Protein AF-A0A1H1NW85-F1 (afdb_monomer_lite)

pLDDT: mean 93.83, std 5.13, range [63.94, 97.94]

Sequence (111 aa):
MKRYAVLYLATLIVIVPLDFLFLGLVAKGFFTAEVGDMLGEIRTAPAILFYLLYVAGILIFVSSPSDATRQSALLYGALFGLFCYATFELTSLSLLKHWTRPVVLLDVSWW

Radius of gyration: 16.08 Å; chains: 1; bounding box: 44×21×39 Å

Organism: NCBI:txid255045

Foldseek 3Di:
DVVLVVQLVVCLVVVVVVVCCCCVPPCVVVCCVPVPPFWDAFDVVLVVVLSSLVSVLCCPVVVPDPDDDPVNVVVNVLVVLLNVLSNVLSVSVRTGPPSDPVVSVVNSVVD

Secondary structure (DSSP, 8-state):
-HHHHHHHHHHHHHHHHHHHHIIIIIIHHHHHHHTGGGB----HHHHHHHHHHHHHHHHHHHT--S---HHHHHHHHHHHHHHHHHHHHHHHHHHBTT--HHHHHHHHHH-

InterPro domains:
  IPR018687 Protein of unknown function DUF2177, membrane [PF09945] (4-110)

Structure (mmCIF, N/CA/C/O backbone):
data_AF-A0A1H1NW85-F1
#
_entry.id   AF-A0A1H1NW85-F1
#
loop_
_atom_site.group_PDB
_atom_site.id
_atom_site.type_symbol
_atom_site.label_atom_id
_atom_site.label_alt_id
_atom_site.label_comp_id
_atom_site.label_asym_id
_atom_site.label_entity_id
_atom_site.label_seq_id
_atom_site.pdbx_PDB_ins_code
_atom_site.Cartn_x
_atom_site.Cartn_y
_atom_site.Cartn_z
_atom_site.occupancy
_atom_site.B_iso_or_equiv
_atom_site.auth_seq_id
_atom_site.auth_comp_id
_atom_site.auth_asym_id
_atom_site.auth_atom_id
_atom_site.pdbx_PDB_model_num
ATOM 1 N N . MET A 1 1 ? 8.413 7.111 -20.502 1.00 63.94 1 MET A N 1
ATOM 2 C CA . MET A 1 1 ? 7.625 7.914 -19.534 1.00 63.94 1 MET A CA 1
ATOM 3 C C . MET A 1 1 ? 6.116 7.770 -19.733 1.00 63.94 1 MET A C 1
ATOM 5 O O . MET A 1 1 ? 5.472 7.270 -18.825 1.00 63.94 1 MET A O 1
ATOM 9 N N . LYS A 1 2 ? 5.545 8.080 -20.911 1.00 83.81 2 LYS A N 1
ATOM 10 C CA . LYS A 1 2 ? 4.088 7.939 -21.150 1.00 83.81 2 LYS A CA 1
ATOM 11 C C . LYS A 1 2 ? 3.545 6.518 -20.915 1.00 83.81 2 LYS A C 1
ATOM 13 O O . LYS A 1 2 ? 2.521 6.368 -20.266 1.00 83.81 2 LYS A O 1
ATOM 18 N N . ARG A 1 3 ? 4.268 5.479 -21.364 1.00 90.69 3 ARG A N 1
ATOM 19 C CA . ARG A 1 3 ? 3.868 4.069 -21.172 1.00 90.69 3 ARG A CA 1
ATOM 20 C C . ARG A 1 3 ? 3.691 3.691 -19.697 1.00 90.69 3 ARG A C 1
ATOM 22 O O . ARG A 1 3 ? 2.658 3.142 -19.351 1.00 90.69 3 ARG A O 1
ATOM 29 N N . TYR A 1 4 ? 4.660 4.011 -18.838 1.00 90.25 4 TYR A N 1
ATOM 30 C CA . TYR A 1 4 ? 4.583 3.671 -17.412 1.00 90.25 4 TYR A CA 1
ATOM 31 C C . TYR A 1 4 ? 3.469 4.428 -16.688 1.00 90.25 4 TYR A C 1
ATOM 33 O O . TYR A 1 4 ? 2.771 3.825 -15.885 1.00 90.25 4 TYR A O 1
ATOM 41 N N . ALA A 1 5 ? 3.236 5.701 -17.025 1.00 93.50 5 ALA A N 1
ATOM 42 C CA . ALA A 1 5 ? 2.109 6.452 -16.473 1.00 93.50 5 ALA A CA 1
ATOM 43 C C . ALA A 1 5 ? 0.756 5.836 -16.875 1.00 93.50 5 ALA A C 1
ATOM 45 O O . ALA A 1 5 ? -0.123 5.678 -16.033 1.00 93.50 5 ALA A O 1
ATOM 46 N N . VAL A 1 6 ? 0.608 5.427 -18.141 1.00 95.44 6 VAL A N 1
ATOM 47 C CA . VAL A 1 6 ? -0.602 4.741 -18.623 1.00 95.44 6 VAL A CA 1
ATOM 48 C C . VAL A 1 6 ? -0.792 3.400 -17.917 1.00 95.44 6 VAL A C 1
ATOM 50 O O . VAL A 1 6 ? -1.890 3.126 -17.448 1.00 95.44 6 VAL A O 1
ATOM 53 N N . LEU A 1 7 ? 0.264 2.588 -17.795 1.00 95.38 7 LEU A N 1
ATOM 54 C CA . LEU A 1 7 ? 0.196 1.306 -17.088 1.00 95.38 7 LEU A CA 1
ATOM 55 C C . LEU A 1 7 ? -0.159 1.489 -15.610 1.00 95.38 7 LEU A C 1
ATOM 57 O O . LEU A 1 7 ? -0.979 0.740 -15.090 1.00 95.38 7 LEU A O 1
ATOM 61 N N . TYR A 1 8 ? 0.415 2.495 -14.952 1.00 96.50 8 TYR A N 1
ATOM 62 C CA . TYR A 1 8 ? 0.141 2.794 -13.550 1.00 96.50 8 TYR A CA 1
ATOM 63 C C . TYR A 1 8 ? -1.331 3.165 -13.351 1.00 96.50 8 TYR A C 1
ATOM 65 O O . TYR A 1 8 ? -2.017 2.555 -12.536 1.00 96.50 8 TYR A O 1
ATOM 73 N N . LEU A 1 9 ? -1.844 4.111 -14.146 1.00 96.88 9 LEU A N 1
ATOM 74 C CA . LEU A 1 9 ? -3.242 4.538 -14.065 1.00 96.88 9 LEU A CA 1
ATOM 75 C C . LEU A 1 9 ? -4.211 3.409 -14.427 1.00 96.88 9 LEU A C 1
ATOM 77 O O . LEU A 1 9 ? -5.200 3.222 -13.728 1.00 96.88 9 LEU A O 1
ATOM 81 N N . ALA A 1 10 ? -3.919 2.632 -15.472 1.00 96.62 10 ALA A N 1
ATOM 82 C CA . ALA A 1 10 ? -4.740 1.485 -15.851 1.00 96.62 10 ALA A CA 1
ATOM 83 C C . ALA A 1 10 ? -4.793 0.438 -14.729 1.00 96.62 10 ALA A C 1
ATOM 85 O O . ALA A 1 10 ? -5.871 -0.032 -14.379 1.00 96.62 10 ALA A O 1
ATOM 86 N N . THR A 1 11 ? -3.646 0.122 -14.120 1.00 96.62 11 THR A N 1
ATOM 87 C CA . THR A 1 11 ? -3.571 -0.827 -13.000 1.00 96.62 11 THR A CA 1
ATOM 88 C C . THR A 1 11 ? -4.344 -0.307 -11.791 1.00 96.62 11 THR A C 1
ATOM 90 O O . THR A 1 11 ? -5.117 -1.054 -11.202 1.00 96.62 11 THR A O 1
ATOM 93 N N . LEU A 1 12 ? -4.207 0.979 -11.455 1.00 96.75 12 LEU A N 1
ATOM 94 C CA . LEU A 1 12 ? -4.930 1.608 -10.349 1.00 96.75 12 LEU A CA 1
ATOM 95 C C . LEU A 1 12 ? -6.452 1.574 -10.564 1.00 96.75 12 LEU A C 1
ATOM 97 O O . LEU A 1 12 ? -7.190 1.200 -9.657 1.00 96.75 12 LEU A O 1
ATOM 101 N N . ILE A 1 13 ? -6.917 1.913 -11.771 1.00 97.06 13 ILE A N 1
ATOM 102 C CA . ILE A 1 13 ? -8.342 1.906 -12.144 1.00 97.06 13 ILE A CA 1
ATOM 103 C C . ILE A 1 13 ? -8.938 0.496 -12.101 1.00 97.06 13 ILE A C 1
ATOM 105 O O . ILE A 1 13 ? -10.134 0.360 -11.876 1.00 97.06 13 ILE A O 1
ATOM 109 N N . VAL A 1 14 ? -8.136 -0.547 -12.310 1.00 96.81 14 VAL A N 1
ATOM 110 C CA . VAL A 1 14 ? -8.603 -1.936 -12.225 1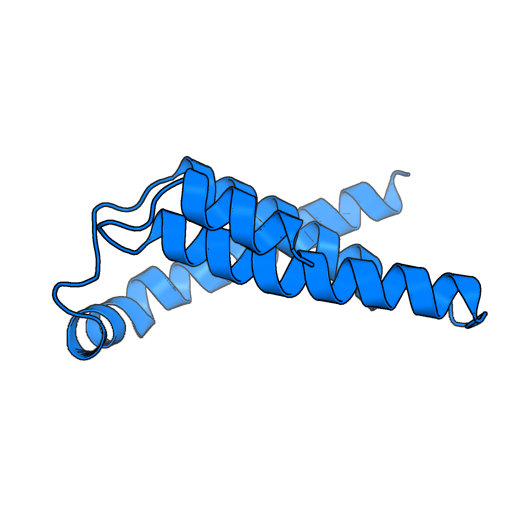.00 96.81 14 VAL A CA 1
ATOM 111 C C . VAL A 1 14 ? -8.566 -2.445 -10.785 1.00 96.81 14 VAL A C 1
ATOM 113 O O . VAL A 1 14 ? -9.567 -2.964 -10.299 1.00 96.81 14 VAL A O 1
ATOM 116 N N . ILE A 1 15 ? -7.438 -2.283 -10.087 1.00 95.62 15 ILE A N 1
ATOM 117 C CA . ILE A 1 15 ? -7.246 -2.833 -8.739 1.00 95.62 15 ILE A CA 1
ATOM 118 C C . ILE A 1 15 ? -8.177 -2.180 -7.726 1.00 95.62 15 ILE A C 1
ATOM 120 O O . ILE A 1 15 ? -8.812 -2.894 -6.957 1.00 95.62 15 ILE A O 1
ATOM 124 N N . VAL A 1 16 ? -8.287 -0.849 -7.725 1.00 95.56 16 VAL A N 1
ATOM 125 C CA . VAL A 1 16 ? -9.039 -0.144 -6.681 1.00 95.56 16 VAL A CA 1
ATOM 126 C C . VAL A 1 16 ? -10.512 -0.584 -6.669 1.00 95.56 16 VAL A C 1
ATOM 128 O O . VAL A 1 16 ? -10.963 -1.058 -5.632 1.00 95.56 16 VAL A O 1
ATOM 131 N N . PRO A 1 17 ? -11.282 -0.535 -7.774 1.00 96.50 17 PRO A N 1
ATOM 132 C CA . PRO A 1 17 ? -12.678 -0.971 -7.750 1.00 96.50 17 PRO A CA 1
ATOM 133 C C . PRO A 1 17 ? -12.859 -2.453 -7.419 1.00 96.50 17 PRO A C 1
ATOM 135 O O . PRO A 1 17 ? -13.817 -2.795 -6.729 1.00 96.50 17 PRO A O 1
ATOM 138 N N . LEU A 1 18 ? -11.958 -3.324 -7.888 1.00 96.44 18 LEU A N 1
ATOM 139 C CA . LEU A 1 18 ? -12.010 -4.753 -7.567 1.00 96.44 18 LEU A CA 1
ATOM 140 C C . LEU A 1 18 ? -11.843 -4.993 -6.066 1.00 96.44 18 LEU A C 1
ATOM 142 O O . LEU A 1 18 ? -12.618 -5.746 -5.478 1.00 96.44 18 LEU A O 1
ATOM 146 N N . ASP A 1 19 ? -10.878 -4.324 -5.443 1.00 94.62 19 ASP A N 1
ATOM 147 C CA . ASP A 1 19 ? -10.610 -4.486 -4.018 1.00 94.62 19 ASP A CA 1
ATOM 148 C C . ASP A 1 19 ? -11.714 -3.846 -3.165 1.00 94.62 19 ASP A C 1
ATOM 150 O O . ASP A 1 19 ? -12.190 -4.441 -2.203 1.00 94.62 19 ASP A O 1
ATOM 154 N N . PHE A 1 20 ? -12.244 -2.689 -3.579 1.00 93.25 20 PHE A N 1
ATOM 155 C CA . PHE A 1 20 ? -13.424 -2.087 -2.951 1.00 93.25 20 PHE A CA 1
ATOM 15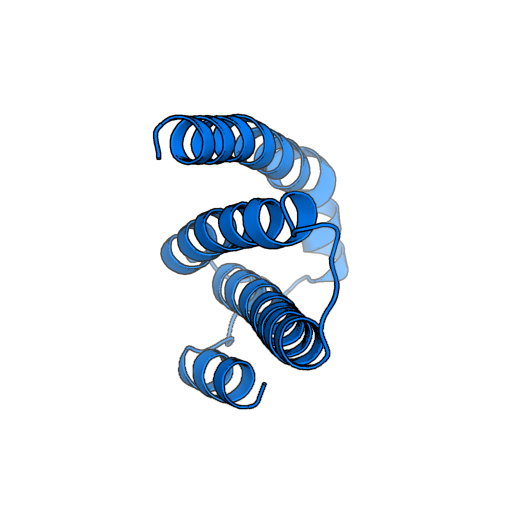6 C C . PHE A 1 20 ? -14.661 -2.991 -3.032 1.00 93.25 20 PHE A C 1
ATOM 158 O O . PHE A 1 20 ? -15.409 -3.087 -2.057 1.00 93.25 20 PHE A O 1
ATOM 165 N N . LEU A 1 21 ? -14.887 -3.661 -4.166 1.00 95.94 21 LEU A N 1
ATOM 166 C CA . LEU A 1 21 ? -15.971 -4.632 -4.319 1.00 95.94 21 LEU A CA 1
ATOM 167 C C . LEU A 1 21 ? -15.770 -5.811 -3.359 1.00 95.94 21 LEU A C 1
ATOM 169 O O . LEU A 1 21 ? -16.695 -6.189 -2.640 1.00 95.94 21 LEU A O 1
ATOM 173 N N . PHE A 1 22 ? -14.560 -6.371 -3.322 1.00 95.50 22 PHE A N 1
ATOM 174 C CA . PHE A 1 22 ? -14.233 -7.490 -2.451 1.00 95.50 22 PHE A CA 1
ATOM 175 C C . PHE A 1 22 ? -14.367 -7.105 -0.975 1.00 95.50 22 PHE A C 1
ATOM 177 O O . PHE A 1 22 ? -15.202 -7.673 -0.277 1.00 95.50 22 PHE A O 1
ATOM 184 N N . LEU A 1 23 ? -13.627 -6.104 -0.500 1.00 91.75 23 LEU A N 1
ATOM 185 C CA . LEU A 1 23 ? -13.622 -5.679 0.901 1.00 91.75 23 LEU A CA 1
ATOM 186 C C . LEU A 1 23 ? -14.978 -5.126 1.352 1.00 91.75 23 LEU A C 1
ATOM 188 O O . LEU A 1 23 ? -15.401 -5.382 2.477 1.00 91.75 23 LEU A O 1
ATOM 192 N N . GLY A 1 24 ? -15.674 -4.386 0.487 1.00 89.50 24 GLY A N 1
ATOM 193 C CA . GLY A 1 24 ? -16.934 -3.725 0.820 1.00 89.50 24 GLY A CA 1
ATOM 194 C C . GLY A 1 24 ? -18.153 -4.647 0.820 1.00 89.50 24 GLY A C 1
ATOM 195 O O . GLY A 1 24 ? -19.048 -4.451 1.646 1.00 89.50 24 GLY A O 1
ATOM 196 N N . LEU A 1 25 ? -18.200 -5.637 -0.080 1.00 91.44 25 LEU A N 1
ATOM 197 C CA . LEU A 1 25 ? -19.375 -6.499 -0.270 1.00 91.44 25 LEU A CA 1
ATOM 198 C C . LEU A 1 25 ? -19.137 -7.946 0.158 1.00 91.44 25 LEU A C 1
ATOM 200 O O . LEU A 1 25 ? -20.009 -8.539 0.786 1.00 91.44 25 LEU A O 1
ATOM 204 N N . VAL A 1 26 ? -17.982 -8.518 -0.183 1.00 93.00 26 VAL A N 1
ATOM 205 C CA . VAL A 1 26 ? -17.708 -9.951 0.003 1.00 93.00 26 VAL A CA 1
ATOM 206 C C . VAL A 1 26 ? -17.066 -10.213 1.363 1.00 93.00 26 VAL A C 1
ATOM 208 O O . VAL A 1 26 ? -17.538 -11.040 2.137 1.00 93.00 26 VAL A O 1
ATOM 211 N N . ALA A 1 27 ? -15.995 -9.488 1.668 1.00 92.56 27 ALA A N 1
ATOM 212 C CA . ALA A 1 27 ? -15.148 -9.726 2.826 1.00 92.56 27 ALA A CA 1
ATOM 213 C C . ALA A 1 27 ? -15.653 -9.023 4.091 1.00 92.56 27 ALA A C 1
ATOM 215 O O . ALA A 1 27 ? -15.363 -9.490 5.187 1.00 92.56 27 ALA A O 1
ATOM 216 N N . LYS A 1 28 ? -16.434 -7.939 3.977 1.00 90.75 28 LYS A N 1
ATOM 217 C CA . LYS A 1 28 ? -16.829 -7.097 5.118 1.00 90.75 28 LYS A CA 1
ATOM 218 C C . LYS A 1 28 ? -17.335 -7.895 6.324 1.00 90.75 28 LYS A C 1
ATOM 220 O O . LYS A 1 28 ? -16.801 -7.745 7.417 1.00 90.75 28 LYS A O 1
ATOM 225 N N . GLY A 1 29 ? -18.336 -8.755 6.122 1.00 93.19 29 GLY A N 1
ATOM 226 C CA . GLY A 1 29 ? -18.921 -9.555 7.204 1.00 93.19 29 GLY A CA 1
ATOM 227 C C . GLY A 1 29 ? -17.937 -10.566 7.795 1.00 93.19 29 GLY A C 1
ATOM 228 O O . GLY A 1 29 ? -17.881 -10.725 9.010 1.00 93.19 29 GLY A O 1
ATOM 229 N N . PHE A 1 30 ? -17.120 -11.189 6.944 1.00 94.94 30 PHE A N 1
ATOM 230 C CA . PHE A 1 30 ? -16.090 -12.139 7.360 1.00 94.94 30 PHE A CA 1
ATOM 231 C C . PHE A 1 30 ? -15.002 -11.466 8.208 1.00 94.94 30 PHE A C 1
ATOM 233 O O . PHE A 1 30 ? -14.692 -11.932 9.298 1.00 94.94 30 PHE A O 1
ATOM 240 N N . PHE A 1 31 ? -14.476 -10.322 7.766 1.00 93.06 31 PHE A N 1
ATOM 241 C CA . PHE A 1 31 ? -13.470 -9.570 8.519 1.00 93.06 31 PHE A CA 1
ATOM 242 C C . PHE A 1 31 ? -14.022 -9.076 9.856 1.00 93.06 31 PHE A C 1
ATOM 244 O O . PHE A 1 31 ? -13.328 -9.151 10.864 1.00 93.06 31 PHE A O 1
ATOM 251 N N . THR A 1 32 ? -15.274 -8.612 9.900 1.00 92.69 32 THR A N 1
ATOM 252 C CA . THR A 1 32 ? -15.909 -8.244 11.172 1.00 92.69 32 THR A CA 1
ATOM 253 C C . THR A 1 32 ? -16.084 -9.447 12.103 1.00 92.69 32 THR A C 1
ATOM 255 O O . THR A 1 32 ? -15.944 -9.274 13.307 1.00 92.69 32 THR A O 1
ATOM 258 N N . ALA A 1 33 ? -16.345 -10.650 11.587 1.00 96.00 33 ALA A N 1
ATOM 259 C CA . ALA A 1 33 ? -16.480 -11.852 12.411 1.00 96.00 33 ALA A CA 1
ATOM 260 C C . ALA A 1 33 ? -15.136 -12.350 12.975 1.00 96.00 33 ALA A C 1
ATOM 262 O O . ALA A 1 33 ? -15.060 -12.673 14.156 1.00 96.00 33 ALA A O 1
ATOM 263 N N . GLU A 1 34 ? -14.083 -12.378 12.154 1.00 96.12 34 GLU A N 1
ATOM 264 C CA . GLU A 1 34 ? -12.789 -12.974 12.526 1.00 96.12 34 GLU A CA 1
ATOM 265 C C . GLU A 1 34 ? -11.830 -11.983 13.200 1.00 96.12 34 GLU A C 1
ATOM 267 O O . GLU A 1 34 ? -11.113 -12.337 14.133 1.00 96.12 34 GLU A O 1
ATOM 272 N N . VAL A 1 35 ? -11.800 -10.727 12.741 1.00 93.62 35 VAL A N 1
ATOM 273 C CA . VAL A 1 35 ? -10.928 -9.679 13.308 1.00 93.62 35 VAL A CA 1
ATOM 274 C C . VAL A 1 35 ? -11.628 -8.958 14.463 1.00 93.62 35 VAL A C 1
ATOM 276 O O . VAL A 1 35 ? -10.974 -8.498 15.403 1.00 93.62 35 VAL A O 1
ATOM 279 N N . GLY A 1 36 ? -12.962 -8.879 14.406 1.00 93.31 36 GLY A N 1
ATOM 280 C CA . GLY A 1 36 ? -13.806 -8.393 15.491 1.00 93.31 36 GLY A CA 1
ATOM 281 C C . GLY A 1 36 ? -13.375 -7.029 16.006 1.00 93.31 36 GLY A C 1
ATOM 282 O O . GLY A 1 36 ? -13.195 -6.071 15.250 1.00 93.31 36 GLY A O 1
ATOM 283 N N . ASP A 1 37 ? -13.165 -6.970 17.315 1.00 93.50 37 ASP A N 1
ATOM 284 C CA . ASP A 1 37 ? -12.860 -5.739 18.026 1.00 93.50 37 ASP A CA 1
ATOM 285 C C . ASP A 1 37 ? -11.540 -5.096 17.603 1.00 93.50 37 ASP A C 1
ATOM 287 O O . ASP A 1 37 ? -11.347 -3.921 17.896 1.00 93.50 37 ASP A O 1
ATOM 291 N N . MET A 1 38 ? -10.614 -5.804 16.950 1.00 95.00 38 MET A N 1
ATOM 292 C CA . MET A 1 38 ? -9.362 -5.196 16.487 1.00 95.00 38 MET A CA 1
ATOM 293 C C . MET A 1 38 ? -9.569 -4.225 15.319 1.00 95.00 38 MET A C 1
ATOM 295 O O . MET A 1 38 ? -8.708 -3.374 15.092 1.00 95.00 38 MET A O 1
ATOM 299 N N . LEU A 1 39 ? -10.689 -4.308 14.597 1.00 94.81 39 LEU A N 1
ATOM 300 C CA . LEU A 1 39 ? -11.026 -3.325 13.571 1.00 94.81 39 LEU A CA 1
ATOM 301 C C . LEU A 1 39 ? -11.358 -1.973 14.213 1.00 94.81 39 LEU A C 1
ATOM 303 O O . LEU A 1 39 ? -12.057 -1.883 15.221 1.00 94.81 39 LEU A O 1
ATOM 307 N N . GLY A 1 40 ? -10.829 -0.907 13.622 1.00 93.00 40 GLY A N 1
ATOM 308 C CA . GLY A 1 40 ? -11.078 0.473 14.020 1.00 93.00 40 GLY A CA 1
ATOM 309 C C . GLY A 1 40 ? -11.772 1.280 12.928 1.00 93.00 40 GLY A C 1
ATOM 310 O O . GLY A 1 40 ? -12.209 0.760 11.902 1.00 93.00 40 GLY A O 1
ATOM 311 N N . GLU A 1 41 ? -11.849 2.592 13.145 1.00 92.62 41 GLU A N 1
ATOM 312 C CA . GLU A 1 41 ? -12.244 3.521 12.089 1.00 92.62 41 GLU A CA 1
ATOM 313 C C . GLU A 1 41 ? -11.218 3.504 10.954 1.00 92.62 41 GLU A C 1
ATOM 315 O O . GLU A 1 41 ? -10.014 3.665 11.186 1.00 92.62 41 GLU A O 1
ATOM 320 N N . ILE A 1 42 ? -11.709 3.348 9.721 1.00 93.94 42 ILE A N 1
ATOM 321 C CA . ILE A 1 42 ? -10.852 3.267 8.541 1.00 93.94 42 ILE A CA 1
ATOM 322 C C . ILE A 1 42 ? -10.126 4.595 8.350 1.00 93.94 42 ILE A C 1
ATOM 324 O O . ILE A 1 42 ? -10.722 5.622 8.012 1.00 93.94 42 ILE A O 1
ATOM 328 N N . ARG A 1 43 ? -8.802 4.565 8.493 1.00 96.00 43 ARG A N 1
ATOM 329 C CA . ARG A 1 43 ? -7.962 5.722 8.186 1.00 96.00 43 ARG A CA 1
ATOM 330 C C . ARG A 1 43 ? -7.722 5.764 6.682 1.00 96.00 43 ARG A C 1
ATOM 332 O O . ARG A 1 43 ? -7.038 4.903 6.126 1.00 96.00 43 ARG A O 1
ATOM 339 N N . THR A 1 44 ? -8.254 6.795 6.030 1.00 95.50 44 THR A N 1
ATOM 340 C CA . THR A 1 44 ? -8.227 6.940 4.565 1.00 95.50 44 THR A CA 1
ATOM 341 C C . THR A 1 44 ? -6.834 7.231 4.015 1.00 95.50 44 THR A C 1
ATOM 343 O O . THR A 1 44 ? -6.467 6.698 2.974 1.00 95.50 44 THR A O 1
ATOM 346 N N . ALA A 1 45 ? -6.025 8.032 4.715 1.00 96.38 45 ALA A N 1
ATOM 347 C CA . ALA A 1 45 ? -4.686 8.381 4.240 1.00 96.38 45 ALA A CA 1
ATOM 348 C C . ALA A 1 45 ? -3.753 7.153 4.091 1.00 96.38 45 ALA A C 1
ATOM 350 O O . ALA A 1 45 ? -3.169 7.004 3.017 1.00 96.38 45 ALA A O 1
ATOM 351 N N . PRO A 1 46 ? -3.642 6.236 5.078 1.00 96.88 46 PRO A N 1
ATOM 352 C CA . PRO A 1 46 ? -2.901 4.983 4.902 1.00 96.88 46 PRO A CA 1
ATOM 353 C C . PRO A 1 46 ? -3.446 4.093 3.778 1.00 96.88 46 PRO A C 1
ATOM 355 O O . PRO A 1 46 ? -2.651 3.555 3.016 1.00 96.88 46 PRO A O 1
ATOM 358 N N . ALA A 1 47 ? -4.773 3.996 3.613 1.00 96.56 47 ALA A N 1
ATOM 359 C CA . ALA A 1 47 ? -5.371 3.233 2.512 1.00 96.56 47 ALA A CA 1
ATOM 360 C C . ALA A 1 47 ? -4.980 3.796 1.136 1.00 96.56 47 ALA A C 1
ATOM 362 O O . ALA A 1 47 ? -4.593 3.048 0.243 1.00 96.56 47 ALA A O 1
ATOM 363 N N . ILE A 1 48 ? -5.034 5.121 0.961 1.00 96.94 48 ILE A N 1
ATOM 364 C CA . ILE A 1 48 ? -4.619 5.768 -0.292 1.00 96.94 48 ILE A CA 1
ATOM 365 C C . ILE A 1 48 ? -3.139 5.483 -0.566 1.00 96.94 48 ILE A C 1
ATOM 367 O O . ILE A 1 48 ? -2.787 5.088 -1.676 1.00 96.94 48 ILE A O 1
ATOM 371 N N . LEU A 1 49 ? -2.277 5.639 0.443 1.00 97.56 49 LEU A N 1
ATOM 372 C CA . LEU A 1 49 ? -0.851 5.337 0.312 1.00 97.56 49 LEU A CA 1
ATOM 373 C C . LEU A 1 49 ? -0.605 3.869 -0.041 1.00 97.56 49 LEU A C 1
ATOM 375 O O . LEU A 1 49 ? 0.237 3.604 -0.895 1.00 97.56 49 LEU A O 1
ATOM 379 N N . PHE A 1 50 ? -1.357 2.940 0.555 1.00 97.69 50 PHE A N 1
ATOM 380 C CA . PHE A 1 50 ? -1.292 1.519 0.228 1.00 97.69 50 PHE A CA 1
ATOM 381 C C . PHE A 1 50 ? -1.543 1.290 -1.260 1.00 97.69 50 PHE A C 1
ATOM 383 O O . PHE A 1 50 ? -0.685 0.714 -1.917 1.00 97.69 50 PHE A O 1
ATOM 390 N N . TYR A 1 51 ? -2.649 1.785 -1.824 1.00 97.06 51 TYR A N 1
ATOM 391 C CA . TYR A 1 51 ? -2.953 1.551 -3.240 1.00 97.06 51 TYR A CA 1
ATOM 392 C C . TYR A 1 51 ? -1.911 2.175 -4.168 1.00 97.06 51 TYR A C 1
ATOM 394 O O . TYR A 1 51 ? -1.482 1.541 -5.135 1.00 97.06 51 TYR A O 1
ATOM 402 N N . LEU A 1 52 ? -1.470 3.401 -3.867 1.00 97.50 52 LEU A N 1
ATOM 403 C CA . LEU A 1 52 ? -0.458 4.078 -4.675 1.00 97.50 52 LEU A CA 1
ATOM 404 C C . LEU A 1 52 ? 0.876 3.320 -4.665 1.00 97.50 52 LEU A C 1
ATOM 406 O O . LEU A 1 52 ? 1.508 3.163 -5.715 1.00 97.50 52 LEU A O 1
ATOM 410 N N . LEU A 1 53 ? 1.288 2.841 -3.490 1.00 97.44 53 LEU A N 1
ATOM 411 C CA . LEU A 1 53 ? 2.504 2.060 -3.317 1.00 97.44 53 LEU A CA 1
ATOM 412 C C . LEU A 1 53 ? 2.342 0.682 -3.963 1.00 97.44 53 LEU A C 1
ATOM 414 O O . LEU A 1 53 ? 3.135 0.329 -4.822 1.00 97.44 53 LEU A O 1
ATOM 418 N N . TYR A 1 54 ? 1.279 -0.059 -3.671 1.00 97.06 54 TYR A N 1
ATOM 419 C CA . TYR A 1 54 ? 1.036 -1.397 -4.211 1.00 97.06 54 TYR A CA 1
ATOM 420 C C . TYR A 1 54 ? 1.107 -1.436 -5.744 1.00 97.06 54 TYR A C 1
ATOM 422 O O . TYR A 1 54 ? 1.825 -2.261 -6.311 1.00 97.06 54 TYR A O 1
ATOM 430 N N . VAL A 1 55 ? 0.467 -0.480 -6.431 1.00 97.00 55 VAL A N 1
ATOM 431 C CA . VAL A 1 55 ? 0.539 -0.378 -7.898 1.00 97.00 55 VAL A CA 1
ATOM 432 C C . VAL A 1 55 ? 1.956 -0.056 -8.384 1.00 97.00 55 VAL A C 1
ATOM 434 O O . VAL A 1 55 ? 2.400 -0.622 -9.385 1.00 97.00 55 VAL A O 1
ATOM 437 N N . ALA A 1 56 ? 2.702 0.803 -7.683 1.00 96.62 56 ALA A N 1
ATOM 438 C CA . ALA A 1 56 ? 4.104 1.056 -8.019 1.00 96.62 56 ALA A CA 1
ATOM 439 C C . ALA A 1 56 ? 4.939 -0.230 -7.917 1.00 96.62 56 ALA A C 1
ATOM 441 O O . ALA A 1 56 ? 5.736 -0.512 -8.811 1.00 96.62 56 ALA A O 1
ATOM 442 N N . GLY A 1 57 ? 4.700 -1.036 -6.880 1.00 96.31 57 GLY A N 1
ATOM 443 C CA . GLY A 1 57 ? 5.350 -2.328 -6.672 1.00 96.31 57 GLY A CA 1
ATOM 444 C C . GLY A 1 57 ? 5.063 -3.291 -7.814 1.00 96.31 57 GLY A C 1
ATOM 445 O O . GLY A 1 57 ? 5.998 -3.815 -8.417 1.00 96.31 57 GLY A O 1
ATOM 446 N N . ILE A 1 58 ? 3.789 -3.449 -8.190 1.00 95.75 58 ILE A N 1
ATOM 447 C CA . ILE A 1 58 ? 3.391 -4.268 -9.344 1.00 95.75 58 ILE A CA 1
ATOM 448 C C . ILE A 1 58 ? 4.187 -3.861 -10.583 1.00 95.75 58 ILE A C 1
ATOM 450 O O . ILE A 1 58 ? 4.789 -4.712 -11.232 1.00 95.75 58 ILE A O 1
ATOM 454 N N . LEU A 1 59 ? 4.237 -2.568 -10.907 1.00 94.75 59 LEU A N 1
ATOM 455 C CA . LEU A 1 59 ? 4.950 -2.106 -12.094 1.00 94.75 59 LEU A CA 1
ATOM 456 C C . LEU A 1 59 ? 6.452 -2.400 -12.025 1.00 94.75 59 LEU A C 1
ATOM 458 O O . LEU A 1 59 ? 7.008 -2.839 -13.031 1.00 94.75 59 LEU A O 1
ATOM 462 N N . ILE A 1 60 ? 7.087 -2.179 -10.871 1.00 93.88 60 ILE A N 1
ATOM 463 C CA . ILE A 1 60 ? 8.519 -2.432 -10.653 1.00 93.88 60 ILE A CA 1
ATOM 464 C C . ILE A 1 60 ? 8.843 -3.916 -10.844 1.00 93.88 60 ILE A C 1
ATOM 466 O O . ILE A 1 60 ? 9.758 -4.245 -11.595 1.00 93.88 60 ILE A O 1
ATOM 470 N N . PHE A 1 61 ? 8.093 -4.814 -10.202 1.00 93.31 61 PHE A N 1
ATOM 471 C CA . PHE A 1 61 ? 8.410 -6.243 -10.216 1.00 93.31 61 PHE A CA 1
ATOM 472 C C . PHE A 1 61 ? 7.966 -6.940 -11.505 1.00 93.31 61 PHE A C 1
ATOM 474 O O . PHE A 1 61 ? 8.702 -7.774 -12.025 1.00 93.31 61 PHE A O 1
ATOM 481 N N . VAL A 1 62 ? 6.809 -6.578 -12.068 1.00 92.38 62 VAL A N 1
ATOM 482 C CA . VAL A 1 62 ? 6.305 -7.179 -13.317 1.00 92.38 62 VAL A CA 1
ATOM 483 C C . VAL A 1 62 ? 7.063 -6.665 -14.540 1.00 92.38 62 VAL A C 1
ATOM 485 O O . VAL A 1 62 ? 7.248 -7.407 -15.500 1.00 92.38 62 VAL A O 1
ATOM 488 N N . SER A 1 63 ? 7.525 -5.410 -14.521 1.00 88.19 63 SER A N 1
ATOM 489 C CA . SER A 1 63 ? 8.294 -4.823 -15.633 1.00 88.19 63 SER A CA 1
ATOM 490 C C . SER A 1 63 ? 9.811 -4.944 -15.444 1.00 88.19 63 SER A C 1
ATOM 492 O O . SER A 1 63 ? 10.558 -4.232 -16.119 1.00 88.19 63 SER A O 1
ATOM 494 N N . SER A 1 64 ? 10.268 -5.795 -14.518 1.00 81.69 64 SER A N 1
ATOM 495 C CA . SER A 1 64 ? 11.691 -5.964 -14.224 1.00 81.69 64 SER A CA 1
ATOM 496 C C . SER A 1 64 ? 12.460 -6.458 -15.466 1.00 81.69 64 SER A C 1
ATOM 498 O O . SER A 1 64 ? 11.941 -7.301 -16.207 1.00 81.69 64 SER A O 1
ATOM 500 N N . PRO A 1 65 ? 13.678 -5.946 -15.735 1.00 77.56 65 PRO A N 1
ATOM 501 C CA . PRO A 1 65 ? 14.515 -6.420 -16.835 1.00 77.56 65 PRO A CA 1
ATOM 502 C C . PRO A 1 65 ? 14.813 -7.922 -16.726 1.00 77.56 65 PRO A C 1
ATOM 504 O O . PRO A 1 65 ? 15.009 -8.441 -15.629 1.00 77.56 65 PRO A O 1
ATOM 507 N N . SER A 1 66 ? 14.918 -8.609 -17.867 1.00 77.38 66 SER A N 1
ATOM 508 C CA . SER A 1 66 ? 15.244 -10.043 -17.919 1.00 77.38 66 SER A CA 1
ATOM 509 C C . SER A 1 66 ? 16.665 -10.370 -17.448 1.00 77.38 66 SER A C 1
ATOM 511 O O . SER A 1 66 ? 16.926 -11.486 -17.003 1.00 77.38 66 SER A O 1
ATOM 513 N N . ASP A 1 67 ? 17.580 -9.404 -17.535 1.00 84.00 67 ASP A N 1
ATOM 514 C CA . ASP A 1 67 ? 19.003 -9.627 -17.294 1.00 84.00 67 ASP A CA 1
ATOM 515 C C . ASP A 1 67 ? 19.355 -9.351 -15.829 1.00 84.00 67 ASP A C 1
ATOM 517 O O . ASP A 1 67 ? 19.659 -8.226 -15.422 1.00 84.00 67 ASP A O 1
ATOM 521 N N . ALA A 1 68 ? 19.311 -10.408 -15.018 1.00 86.31 68 ALA A N 1
ATOM 522 C CA . ALA A 1 68 ? 19.644 -10.334 -13.603 1.00 86.31 68 ALA A CA 1
ATOM 523 C C . ALA A 1 68 ? 21.166 -10.254 -13.379 1.00 86.31 68 ALA A C 1
ATOM 525 O O . ALA A 1 68 ? 21.921 -11.189 -13.644 1.00 86.31 68 ALA A O 1
ATOM 526 N N . THR A 1 69 ? 21.620 -9.144 -12.803 1.00 93.19 69 THR A N 1
ATOM 527 C CA . THR A 1 69 ? 22.956 -8.981 -12.207 1.00 93.19 69 THR A CA 1
ATOM 528 C C . THR A 1 69 ? 22.890 -9.124 -10.683 1.00 93.19 69 THR A C 1
ATOM 530 O O . THR A 1 69 ? 21.837 -8.893 -10.085 1.00 93.19 69 THR A O 1
ATOM 533 N N . ARG A 1 70 ? 24.019 -9.414 -10.012 1.00 91.81 70 ARG A N 1
ATOM 534 C CA . ARG A 1 70 ? 24.078 -9.458 -8.531 1.00 91.81 70 ARG A CA 1
ATOM 535 C C . ARG A 1 70 ? 23.574 -8.162 -7.886 1.00 91.81 70 ARG A C 1
ATOM 537 O O . ARG A 1 70 ? 22.855 -8.216 -6.896 1.00 91.81 70 ARG A O 1
ATOM 544 N N . GLN A 1 71 ? 23.914 -7.011 -8.468 1.00 92.00 71 GLN A N 1
ATOM 545 C CA . GLN A 1 71 ? 23.465 -5.710 -7.971 1.00 92.00 71 GLN A CA 1
ATOM 546 C C . GLN A 1 71 ? 21.956 -5.523 -8.152 1.00 92.00 71 GLN A C 1
ATOM 548 O O . GLN A 1 71 ? 21.285 -5.090 -7.219 1.00 92.00 71 GLN A O 1
ATOM 553 N N . SER A 1 72 ? 21.407 -5.886 -9.317 1.00 92.12 72 SER A N 1
ATOM 554 C CA . SER A 1 72 ? 19.957 -5.829 -9.523 1.00 92.12 72 SER A CA 1
ATOM 555 C C . SER A 1 72 ? 19.217 -6.781 -8.582 1.00 92.12 72 SER A C 1
ATOM 557 O O . SER A 1 72 ? 18.228 -6.378 -7.989 1.00 92.12 72 SER A O 1
ATOM 559 N N . ALA A 1 73 ? 19.731 -7.992 -8.352 1.00 91.38 73 ALA A N 1
ATOM 560 C CA . ALA A 1 73 ? 19.122 -8.947 -7.432 1.00 91.38 73 ALA A CA 1
ATOM 561 C C . ALA A 1 73 ? 19.083 -8.414 -5.990 1.00 91.38 73 ALA A C 1
ATOM 563 O O . ALA A 1 73 ? 18.050 -8.518 -5.337 1.00 91.38 73 ALA A O 1
ATOM 564 N N . LEU A 1 74 ? 20.167 -7.783 -5.519 1.00 94.56 74 LEU A N 1
ATOM 565 C CA . LEU A 1 74 ? 20.197 -7.121 -4.209 1.00 94.56 74 LEU A CA 1
ATOM 566 C C . LEU A 1 74 ? 19.179 -5.976 -4.124 1.00 94.56 74 LEU A C 1
ATOM 568 O O . LEU A 1 74 ? 18.445 -5.887 -3.144 1.00 94.56 74 LEU A O 1
ATOM 572 N N . LEU A 1 75 ? 19.094 -5.130 -5.157 1.00 94.12 75 LEU A N 1
ATOM 573 C CA . LEU A 1 75 ? 18.151 -4.011 -5.188 1.00 94.12 75 LEU A CA 1
ATOM 574 C C . LEU A 1 75 ? 16.692 -4.483 -5.209 1.00 94.12 75 LEU A C 1
ATOM 576 O O . LEU A 1 75 ? 15.890 -4.014 -4.409 1.00 94.12 75 LEU A O 1
ATOM 580 N N . TYR A 1 76 ? 16.339 -5.408 -6.104 1.00 93.81 76 TYR A N 1
ATOM 581 C CA . TYR A 1 76 ? 14.981 -5.947 -6.182 1.00 93.81 76 TYR A CA 1
ATOM 582 C C . TYR A 1 76 ? 14.620 -6.756 -4.933 1.00 93.81 76 TYR A C 1
ATOM 584 O O . TYR A 1 76 ? 13.466 -6.717 -4.528 1.00 93.81 76 TYR A O 1
ATOM 592 N N . GLY A 1 77 ? 15.583 -7.425 -4.290 1.00 93.12 77 GLY A N 1
ATOM 593 C CA . GLY A 1 77 ? 15.382 -8.081 -2.997 1.00 93.12 77 GLY A CA 1
ATOM 594 C C . GLY A 1 77 ? 15.060 -7.089 -1.877 1.00 93.12 77 GLY A C 1
ATOM 595 O O . GLY A 1 77 ? 14.077 -7.277 -1.166 1.00 93.12 77 GLY A O 1
ATOM 596 N N . ALA A 1 78 ? 15.826 -5.999 -1.770 1.00 94.94 78 ALA A N 1
ATOM 597 C CA . ALA A 1 78 ? 15.568 -4.936 -0.797 1.00 94.94 78 ALA A CA 1
ATOM 598 C C . ALA A 1 78 ? 14.221 -4.240 -1.052 1.00 94.94 78 ALA A C 1
ATOM 600 O O . ALA A 1 78 ? 13.432 -4.042 -0.132 1.00 94.94 78 ALA A O 1
ATOM 601 N N . LEU A 1 79 ? 13.910 -3.928 -2.317 1.00 95.69 79 LEU A N 1
ATOM 602 C CA . LEU A 1 79 ? 12.601 -3.393 -2.687 1.00 95.69 79 LEU A CA 1
ATOM 603 C C . LEU A 1 79 ? 11.492 -4.386 -2.340 1.00 95.69 79 LEU A C 1
ATOM 605 O O . LEU A 1 79 ? 10.484 -3.989 -1.777 1.00 95.69 79 LEU A O 1
ATOM 609 N N . PHE A 1 80 ? 11.652 -5.672 -2.645 1.00 95.31 80 PHE A N 1
ATOM 610 C CA . PHE A 1 80 ? 10.628 -6.669 -2.341 1.00 95.31 80 PHE A CA 1
ATOM 611 C C . PHE A 1 80 ? 10.293 -6.675 -0.848 1.00 95.31 80 PHE A C 1
ATOM 613 O O . PHE A 1 80 ? 9.122 -6.595 -0.485 1.00 95.31 80 PHE A O 1
ATOM 620 N N . GLY A 1 81 ? 11.317 -6.664 0.002 1.00 95.62 81 GLY A N 1
ATOM 621 C CA . GLY A 1 81 ? 11.154 -6.553 1.443 1.00 95.62 81 GLY A CA 1
ATOM 622 C C . GLY A 1 81 ? 10.423 -5.288 1.890 1.00 95.62 81 GLY A C 1
ATOM 623 O O . GLY A 1 81 ? 9.388 -5.371 2.556 1.00 95.62 81 GLY A O 1
ATOM 624 N N . LEU A 1 82 ? 10.894 -4.126 1.423 1.00 97.06 82 LEU A N 1
ATOM 625 C CA . LEU A 1 82 ? 10.266 -2.831 1.691 1.00 97.06 82 LEU A CA 1
ATOM 626 C C . LEU A 1 82 ? 8.776 -2.836 1.326 1.00 97.06 82 LEU A C 1
ATOM 628 O O . LEU A 1 82 ? 7.944 -2.389 2.111 1.00 97.06 82 LEU A O 1
ATOM 632 N N . PHE A 1 83 ? 8.422 -3.338 0.141 1.00 97.50 83 PHE A N 1
ATOM 633 C CA . PHE A 1 83 ? 7.034 -3.386 -0.313 1.00 97.50 83 PHE A CA 1
ATOM 634 C C . PHE A 1 83 ? 6.194 -4.362 0.515 1.00 97.50 83 PHE A C 1
ATOM 636 O O . PHE A 1 83 ? 5.054 -4.033 0.842 1.00 97.50 83 PHE A O 1
ATOM 643 N N . CYS A 1 84 ? 6.737 -5.519 0.900 1.00 96.06 84 CYS A N 1
ATOM 644 C CA . CYS A 1 84 ? 6.048 -6.468 1.773 1.00 96.06 84 CYS A CA 1
ATOM 645 C C . CYS A 1 84 ? 5.666 -5.829 3.113 1.00 96.06 84 CYS A C 1
ATOM 647 O O . CYS A 1 84 ? 4.497 -5.875 3.495 1.00 96.06 84 CYS A O 1
ATOM 649 N N . TYR A 1 85 ? 6.606 -5.177 3.801 1.00 97.25 85 TYR A N 1
ATOM 650 C CA . TYR A 1 85 ? 6.279 -4.564 5.092 1.00 97.25 85 TYR A CA 1
ATOM 651 C C . TYR A 1 85 ? 5.469 -3.286 4.938 1.00 97.25 85 TYR A C 1
ATOM 653 O O . TYR A 1 85 ? 4.499 -3.106 5.662 1.00 97.25 85 TYR A O 1
ATOM 661 N N . ALA A 1 86 ? 5.776 -2.426 3.965 1.00 97.56 86 ALA A N 1
ATOM 662 C CA . ALA A 1 86 ? 4.999 -1.208 3.752 1.00 97.56 86 ALA A CA 1
ATOM 663 C C . ALA A 1 86 ? 3.527 -1.515 3.448 1.00 97.56 86 ALA A C 1
ATOM 665 O O . ALA A 1 86 ? 2.639 -0.835 3.956 1.00 97.56 86 ALA A O 1
ATOM 666 N N . THR A 1 87 ? 3.242 -2.539 2.640 1.00 97.25 87 THR A N 1
ATOM 667 C CA . THR A 1 87 ? 1.858 -2.903 2.302 1.00 97.25 87 THR A CA 1
ATOM 668 C C . THR A 1 87 ? 1.107 -3.499 3.489 1.00 97.25 87 THR A C 1
ATOM 670 O O . THR A 1 87 ? -0.044 -3.115 3.718 1.00 97.25 87 THR A O 1
ATOM 673 N N . PHE A 1 88 ? 1.756 -4.358 4.281 1.00 97.25 8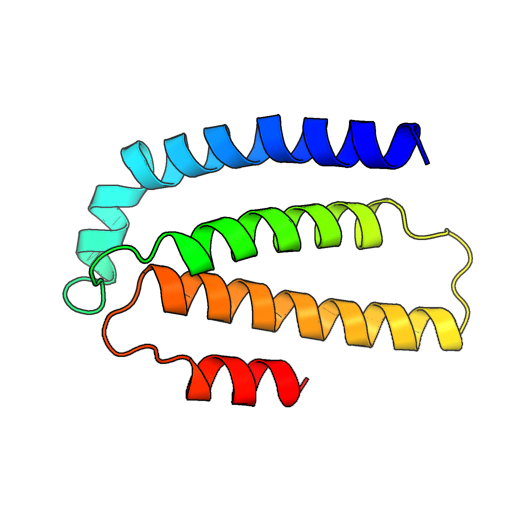8 PHE A N 1
ATOM 674 C CA . PHE A 1 88 ? 1.201 -4.866 5.535 1.00 97.25 88 PHE A CA 1
ATOM 675 C C . PHE A 1 88 ? 0.922 -3.724 6.520 1.00 97.25 88 PHE A C 1
ATOM 677 O O . PHE A 1 88 ? -0.214 -3.540 6.954 1.00 97.25 88 PHE A O 1
ATOM 684 N N . GLU A 1 89 ? 1.924 -2.893 6.796 1.00 97.88 89 GLU A N 1
ATOM 685 C CA . GLU A 1 89 ? 1.843 -1.815 7.776 1.00 97.88 89 GLU A CA 1
ATOM 686 C C . GLU A 1 89 ? 0.830 -0.733 7.389 1.00 97.88 89 GLU A C 1
ATOM 688 O O . GLU A 1 89 ? 0.081 -0.258 8.240 1.00 97.88 89 GLU A O 1
ATOM 693 N N . LEU A 1 90 ? 0.740 -0.351 6.110 1.00 97.94 90 LEU A N 1
ATOM 694 C CA . LEU A 1 90 ? -0.252 0.629 5.651 1.00 97.94 90 LEU A CA 1
ATOM 695 C C . LEU A 1 90 ? -1.683 0.088 5.747 1.00 97.94 90 LEU A C 1
ATOM 697 O O . LEU A 1 90 ? -2.588 0.834 6.131 1.00 97.94 90 LEU A O 1
ATOM 701 N N . THR A 1 91 ? -1.884 -1.198 5.448 1.00 96.31 91 THR A N 1
ATOM 702 C CA . THR A 1 91 ? -3.188 -1.865 5.580 1.00 96.31 91 THR A CA 1
ATOM 703 C C . THR A 1 91 ? -3.590 -1.965 7.049 1.00 96.31 91 THR A C 1
ATOM 705 O O . THR A 1 91 ? -4.681 -1.529 7.423 1.00 96.31 91 THR A O 1
ATOM 708 N N . SER A 1 92 ? -2.681 -2.432 7.907 1.00 97.00 92 SER A N 1
ATOM 709 C CA . SER A 1 92 ? -2.873 -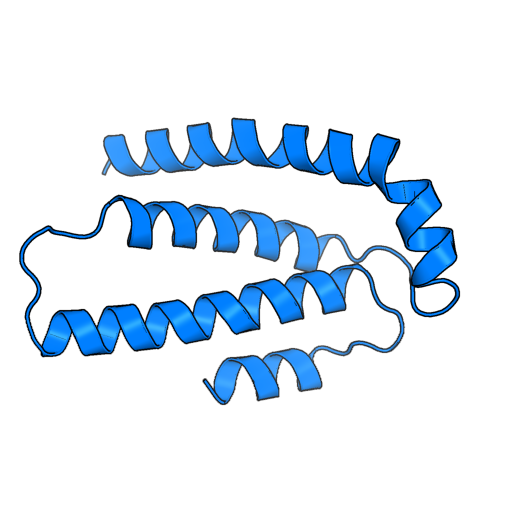2.505 9.359 1.00 97.00 92 SER A CA 1
ATOM 710 C C . SER A 1 92 ? -3.137 -1.126 9.963 1.00 97.00 92 SER A C 1
ATOM 712 O O . SER A 1 92 ? -4.076 -0.960 10.736 1.00 97.00 92 SER A O 1
ATOM 714 N N . LEU A 1 93 ? -2.393 -0.095 9.549 1.00 97.62 93 LEU A N 1
ATOM 715 C CA . LEU A 1 93 ? -2.599 1.283 9.999 1.00 97.62 93 LEU A CA 1
ATOM 716 C C . LEU A 1 93 ? -3.949 1.856 9.554 1.00 97.62 93 LEU A C 1
ATOM 718 O O . LEU A 1 93 ? -4.483 2.739 10.234 1.00 97.62 93 LEU A O 1
ATOM 722 N N . SER A 1 94 ? -4.468 1.401 8.411 1.00 97.19 94 SER A N 1
ATOM 723 C CA . SER A 1 94 ? -5.781 1.797 7.912 1.00 97.19 94 SER A CA 1
ATOM 724 C C . SER A 1 94 ? -6.915 1.126 8.679 1.00 97.19 94 SER A C 1
ATOM 726 O O . SER A 1 94 ? -7.872 1.813 9.031 1.00 97.19 94 SER A O 1
ATOM 728 N N . LEU A 1 95 ? -6.805 -0.180 8.940 1.00 95.75 95 LEU A N 1
ATOM 729 C CA . LEU A 1 95 ? -7.915 -1.012 9.409 1.00 95.75 95 LEU A CA 1
ATOM 730 C C . LEU A 1 95 ? -7.937 -1.243 10.922 1.00 95.75 95 LEU A C 1
ATOM 732 O O . LEU A 1 95 ? -9.019 -1.366 11.492 1.00 95.75 95 LEU A O 1
ATOM 736 N N . LEU A 1 96 ? -6.779 -1.348 11.576 1.00 96.56 96 LEU A N 1
ATOM 737 C CA . LEU A 1 96 ? -6.693 -1.818 12.958 1.00 96.56 96 LEU A CA 1
ATOM 738 C C . LEU A 1 96 ? -6.680 -0.664 13.963 1.00 96.56 96 LEU A C 1
ATOM 740 O O . LEU A 1 96 ? -5.949 0.325 13.828 1.00 96.56 96 LEU A O 1
ATOM 744 N N . LYS A 1 97 ? -7.450 -0.820 15.044 1.00 94.19 97 LYS A N 1
ATOM 745 C CA . LYS A 1 97 ? -7.356 0.069 16.204 1.00 94.19 97 LYS A CA 1
ATOM 746 C C . LYS A 1 97 ? -6.012 -0.133 16.911 1.00 94.19 97 LYS A C 1
ATOM 748 O O . LYS A 1 97 ? -5.433 -1.213 16.893 1.00 94.19 97 LYS A 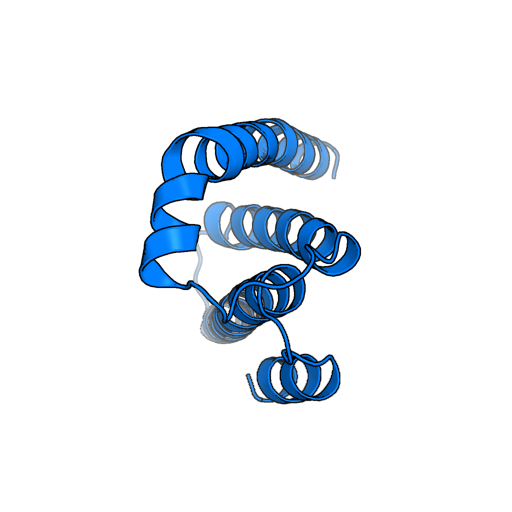O 1
ATOM 753 N N . HIS A 1 98 ? -5.503 0.928 17.532 1.00 93.56 98 HIS A N 1
ATOM 754 C CA . HIS A 1 98 ? -4.201 0.966 18.223 1.00 93.56 98 HIS A CA 1
ATOM 755 C 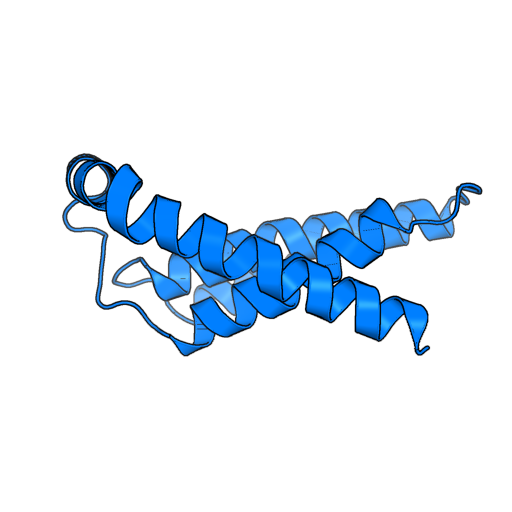C . HIS A 1 98 ? -2.947 0.735 17.357 1.00 93.56 98 HIS A C 1
ATOM 757 O O . HIS A 1 98 ? -1.843 0.918 17.865 1.00 93.56 98 HIS A O 1
ATOM 763 N N . TRP A 1 99 ? -3.073 0.461 16.053 1.00 96.00 99 TRP A N 1
ATOM 764 C CA . TRP A 1 99 ? -1.923 0.491 15.148 1.00 96.00 99 TRP A CA 1
ATOM 765 C C . TRP A 1 99 ? -1.454 1.937 14.968 1.00 96.00 99 TRP A C 1
ATOM 767 O O . TRP A 1 99 ? -2.253 2.829 14.647 1.00 96.00 99 TRP A O 1
ATOM 777 N N . THR A 1 100 ? -0.181 2.214 15.243 1.00 95.38 100 THR A N 1
ATOM 778 C CA . THR A 1 100 ? 0.337 3.587 15.348 1.00 95.38 100 THR A CA 1
ATOM 779 C C . THR A 1 100 ? 1.431 3.857 14.324 1.00 95.38 100 THR A C 1
ATOM 781 O O . THR A 1 100 ? 2.150 2.959 13.900 1.00 95.38 100 THR A O 1
ATOM 784 N N . ARG A 1 101 ? 1.581 5.128 13.931 1.00 95.75 101 ARG A N 1
ATOM 785 C CA . ARG A 1 101 ? 2.610 5.548 12.966 1.00 95.75 101 ARG A CA 1
ATOM 786 C C . ARG A 1 101 ? 4.045 5.213 13.411 1.00 95.75 101 ARG A C 1
ATOM 788 O O . ARG A 1 101 ? 4.819 4.842 12.541 1.00 95.75 101 ARG A O 1
ATOM 795 N N . PRO A 1 102 ? 4.426 5.316 14.703 1.00 97.12 102 PRO A N 1
ATOM 796 C CA . PRO A 1 102 ? 5.766 4.925 15.135 1.00 97.12 102 PRO A CA 1
ATOM 797 C C . PRO A 1 102 ? 6.091 3.450 14.882 1.00 97.12 102 PRO A C 1
ATOM 799 O O . PRO A 1 102 ? 7.202 3.166 14.452 1.00 97.12 102 PRO A O 1
ATOM 802 N N . VAL A 1 103 ? 5.131 2.537 15.090 1.00 95.38 103 VAL A N 1
ATOM 803 C CA . VAL A 1 103 ? 5.310 1.100 14.800 1.00 95.38 103 VAL A CA 1
ATOM 804 C C . VAL A 1 103 ? 5.558 0.893 13.310 1.00 95.38 103 VAL A C 1
ATOM 806 O O . VAL A 1 103 ? 6.570 0.313 12.940 1.00 95.38 103 VAL A O 1
ATOM 809 N N . VAL A 1 104 ? 4.704 1.489 12.474 1.00 96.56 104 VAL A N 1
ATOM 810 C CA . VAL A 1 104 ? 4.824 1.441 11.010 1.00 96.56 104 VAL A CA 1
ATOM 811 C C . VAL A 1 104 ? 6.188 1.932 10.538 1.00 96.56 104 VAL A C 1
ATOM 813 O O . VAL A 1 104 ? 6.847 1.278 9.740 1.00 96.56 104 VAL A O 1
ATOM 816 N N . LEU A 1 105 ? 6.629 3.093 11.026 1.00 96.19 105 LEU A N 1
ATOM 817 C CA . LEU A 1 105 ? 7.905 3.671 10.613 1.00 96.19 105 LEU A CA 1
ATOM 818 C C . LEU A 1 105 ? 9.087 2.816 11.066 1.00 96.19 105 LEU A C 1
ATOM 820 O O . LEU A 1 105 ? 10.021 2.641 10.290 1.00 96.19 105 LEU A O 1
ATOM 824 N N . LEU A 1 106 ? 9.050 2.294 12.292 1.00 96.88 106 LEU A N 1
ATOM 825 C CA . LEU A 1 106 ? 10.095 1.416 12.807 1.00 96.88 106 LEU A CA 1
ATOM 826 C C . LEU A 1 106 ? 10.203 0.138 11.971 1.00 96.88 106 LEU A C 1
ATOM 828 O O . LEU A 1 106 ? 11.300 -0.200 11.537 1.00 96.88 106 LEU A O 1
ATOM 832 N N . ASP A 1 107 ? 9.080 -0.534 11.720 1.00 95.56 107 ASP A N 1
ATOM 833 C CA . ASP A 1 107 ? 9.073 -1.840 11.060 1.00 95.56 107 ASP A CA 1
ATOM 834 C C . ASP A 1 107 ? 9.427 -1.730 9.571 1.00 95.56 107 ASP A C 1
ATOM 836 O O . ASP A 1 107 ? 10.261 -2.475 9.063 1.00 95.56 107 ASP A O 1
ATOM 840 N N . VAL A 1 108 ? 8.900 -0.714 8.877 1.00 95.38 108 VAL A N 1
ATOM 841 C CA . VAL A 1 108 ? 9.270 -0.433 7.480 1.00 95.38 108 VAL A CA 1
ATOM 842 C C . VAL A 1 108 ? 10.743 -0.029 7.349 1.00 95.38 108 VAL A C 1
ATOM 844 O O . VAL A 1 108 ? 11.357 -0.336 6.333 1.00 95.38 108 VAL A O 1
ATOM 847 N N . SER A 1 109 ? 11.321 0.646 8.351 1.00 94.00 109 SER A N 1
ATOM 848 C CA . SER A 1 109 ? 12.737 1.058 8.316 1.00 94.00 109 SER A CA 1
ATOM 849 C C . SER A 1 109 ? 13.712 -0.060 8.682 1.00 94.00 109 SER A C 1
ATOM 851 O O . SER A 1 109 ? 14.906 0.089 8.436 1.00 94.00 109 SER A O 1
ATOM 853 N N . TRP A 1 110 ? 13.241 -1.129 9.329 1.00 91.69 110 TRP A N 1
ATOM 854 C CA . TRP A 1 110 ? 14.068 -2.287 9.674 1.00 91.69 110 TRP A CA 1
ATOM 855 C C . TRP A 1 110 ? 14.380 -3.173 8.457 1.00 91.69 110 TRP A C 1
ATOM 857 O O . TRP A 1 110 ? 15.397 -3.867 8.470 1.00 91.69 110 TRP A O 1
ATOM 867 N N . TRP A 1 111 ? 13.533 -3.140 7.423 1.00 71.75 111 TRP A N 1
ATOM 868 C CA . TRP A 1 111 ? 13.772 -3.851 6.163 1.00 71.75 111 TRP A CA 1
ATOM 869 C C . TRP A 1 111 ? 14.990 -3.364 5.382 1.00 71.75 111 TRP A C 1
ATOM 871 O O . TRP A 1 111 ? 15.203 -2.134 5.303 1.00 71.75 111 TRP A O 1
#